Protein AF-A0A7L2WWS3-F1 (afdb_monomer_lite)

Radius of gyration: 19.84 Å; chains: 1; bounding box: 65×28×49 Å

pLDDT: mean 84.3, std 17.63, range [45.5, 98.44]

InterPro domains:
  IPR000159 Ras-associating domain [PF00788] (50-100)
  IPR000159 Ras-associating domain [PS50200] (46-101)
  IPR000299 FERM domain [PS50057] (48-101)
  IPR033614 Ras association domain-containing protein 1-6 [PTHR22738] (3-101)

Structure (mmCIF, N/CA/C/O backbone):
data_AF-A0A7L2WWS3-F1
#
_entry.id   AF-A0A7L2WWS3-F1
#
loop_
_atom_site.group_PDB
_atom_site.id
_atom_site.type_symbol
_atom_site.label_atom_id
_atom_site.label_alt_id
_atom_site.label_comp_id
_atom_site.label_asym_id
_atom_site.label_entity_id
_atom_site.label_seq_id
_atom_site.pdbx_PDB_ins_code
_atom_site.Cartn_x
_atom_site.Cartn_y
_atom_site.Cartn_z
_atom_site.occupancy
_atom_site.B_iso_or_equiv
_atom_site.auth_seq_id
_atom_site.auth_comp_id
_atom_site.auth_asym_id
_atom_site.auth_atom_id
_atom_site.pdbx_PDB_model_num
ATOM 1 N N . VAL A 1 1 ? -12.908 -6.509 14.544 1.00 79.88 1 VAL A N 1
ATOM 2 C CA . VAL A 1 1 ? -11.934 -5.605 15.201 1.00 79.88 1 VAL A CA 1
ATOM 3 C C . VAL A 1 1 ? -11.682 -6.161 16.592 1.00 79.88 1 VAL A C 1
ATOM 5 O O . VAL A 1 1 ? -12.636 -6.647 17.185 1.00 79.88 1 VAL A O 1
ATOM 8 N N . SER A 1 2 ? -10.436 -6.175 17.064 1.00 90.56 2 SER A N 1
ATOM 9 C CA . SER A 1 2 ? -10.053 -6.622 18.410 1.00 90.56 2 SER A CA 1
ATOM 10 C C . SER A 1 2 ? -9.561 -5.425 19.216 1.00 90.56 2 SER A C 1
ATOM 12 O O . SER A 1 2 ? -8.834 -4.596 18.673 1.00 90.56 2 SER A O 1
ATOM 14 N N . GLN A 1 3 ? -9.947 -5.332 20.486 1.00 93.81 3 GLN A N 1
ATOM 15 C CA . GLN A 1 3 ? -9.492 -4.285 21.400 1.00 93.81 3 GLN A CA 1
ATOM 16 C C . GLN A 1 3 ? -8.412 -4.840 22.333 1.00 93.81 3 GLN A C 1
ATOM 18 O O . GLN A 1 3 ? -8.553 -5.932 22.882 1.00 93.81 3 GLN A O 1
ATOM 23 N N . ASN A 1 4 ? -7.331 -4.089 22.500 1.00 91.94 4 ASN A N 1
ATOM 24 C CA . ASN A 1 4 ? -6.222 -4.411 23.388 1.00 91.94 4 ASN A CA 1
ATOM 25 C C . ASN A 1 4 ? -6.430 -3.766 24.770 1.00 91.94 4 ASN A C 1
ATOM 27 O O . ASN A 1 4 ? -7.205 -2.822 24.930 1.00 91.94 4 ASN A O 1
ATOM 31 N N . LYS A 1 5 ? -5.703 -4.255 25.784 1.00 94.31 5 LYS A N 1
ATOM 32 C CA . LYS A 1 5 ? -5.790 -3.754 27.173 1.00 94.31 5 LYS A CA 1
ATOM 33 C C . LYS A 1 5 ? -5.398 -2.277 27.320 1.00 94.31 5 LYS A C 1
ATOM 35 O O . LYS A 1 5 ? -5.842 -1.627 28.256 1.00 94.31 5 LYS A O 1
ATOM 40 N N . ASP A 1 6 ? -4.577 -1.766 26.408 1.00 93.62 6 ASP A N 1
ATOM 41 C CA . ASP A 1 6 ? -4.122 -0.372 26.347 1.00 93.62 6 ASP A CA 1
ATOM 42 C C . ASP A 1 6 ? -5.107 0.560 25.609 1.00 93.62 6 ASP A C 1
ATOM 44 O O . ASP A 1 6 ? -4.806 1.730 25.388 1.00 93.62 6 ASP A O 1
ATOM 48 N N . GLY A 1 7 ? -6.276 0.051 25.200 1.00 92.56 7 GLY A N 1
ATOM 49 C CA . GLY A 1 7 ? -7.280 0.804 24.445 1.00 92.56 7 GLY A CA 1
ATOM 50 C C . GLY A 1 7 ? -6.979 0.931 22.949 1.00 92.56 7 GLY A C 1
ATOM 51 O O . GLY A 1 7 ? -7.780 1.518 22.221 1.00 92.56 7 GLY A O 1
ATOM 52 N N . SER A 1 8 ? -5.866 0.373 22.462 1.00 94.81 8 SER A N 1
ATOM 53 C CA . SER A 1 8 ? -5.607 0.286 21.025 1.00 94.81 8 SER A CA 1
ATOM 54 C C . SER A 1 8 ? -6.479 -0.788 20.370 1.00 94.81 8 SER A C 1
ATOM 56 O O . SER A 1 8 ? -6.929 -1.737 21.015 1.00 94.81 8 SER A O 1
ATOM 58 N N . TYR A 1 9 ? -6.722 -0.647 19.068 1.00 96.88 9 TYR A N 1
ATOM 59 C CA . TYR A 1 9 ? -7.501 -1.616 18.298 1.00 96.88 9 TYR A CA 1
ATOM 60 C C . TYR A 1 9 ? -6.646 -2.233 17.203 1.00 96.88 9 TYR A C 1
ATOM 62 O O . TYR A 1 9 ? -5.772 -1.575 16.638 1.00 96.88 9 TYR A O 1
ATOM 70 N N . THR A 1 10 ? -6.930 -3.482 16.861 1.00 97.12 10 THR A N 1
ATOM 71 C CA . THR A 1 10 ? -6.358 -4.157 15.697 1.00 97.12 10 THR A CA 1
ATOM 72 C C . THR A 1 10 ? -7.456 -4.754 14.829 1.00 97.12 10 THR A C 1
ATOM 74 O O . THR A 1 10 ? -8.577 -5.036 15.270 1.00 97.12 10 THR A O 1
ATOM 77 N N . GLY A 1 11 ? -7.173 -4.920 13.546 1.00 97.06 11 GLY A N 1
ATOM 78 C CA . GLY A 1 11 ? -8.157 -5.445 12.613 1.00 97.06 11 GLY A CA 1
ATOM 79 C C . GLY A 1 11 ? -7.594 -5.647 11.224 1.00 97.06 11 GLY A C 1
ATOM 80 O O . GLY A 1 11 ? -6.419 -5.400 10.969 1.00 97.06 11 GLY A O 1
ATOM 81 N N . PHE A 1 12 ? -8.447 -6.110 10.318 1.00 97.00 12 PHE A N 1
ATOM 82 C CA . PHE A 1 12 ? -8.074 -6.320 8.928 1.00 97.00 12 PHE A CA 1
ATOM 83 C C . PHE A 1 12 ? -8.698 -5.262 8.029 1.00 97.00 12 PHE A C 1
ATOM 85 O O . PHE A 1 12 ? -9.870 -4.929 8.181 1.00 97.00 12 PHE A O 1
ATOM 92 N N . ILE A 1 13 ? -7.924 -4.801 7.050 1.00 96.75 13 ILE A N 1
ATOM 93 C CA . ILE A 1 13 ? -8.421 -4.022 5.914 1.00 96.75 13 ILE A CA 1
ATOM 94 C C . ILE A 1 13 ? -8.134 -4.760 4.609 1.00 96.75 13 ILE A C 1
ATOM 96 O O . ILE A 1 13 ? -7.144 -5.489 4.487 1.00 96.75 13 ILE A O 1
ATOM 100 N N . LYS A 1 14 ? -8.992 -4.546 3.612 1.00 97.06 14 LYS A N 1
ATOM 101 C CA . LYS A 1 14 ? -8.805 -5.024 2.241 1.00 97.06 14 LYS A CA 1
ATOM 102 C C . LYS A 1 14 ? -8.359 -3.854 1.374 1.00 97.06 14 LYS A C 1
ATOM 104 O O . LYS A 1 14 ? -9.126 -2.925 1.155 1.00 97.06 14 LYS A O 1
ATOM 109 N N . VAL A 1 15 ? -7.136 -3.911 0.855 1.00 97.75 15 VAL A N 1
ATOM 110 C CA . VAL A 1 15 ? -6.606 -2.882 -0.047 1.00 97.75 15 VAL A CA 1
ATOM 111 C C . VAL A 1 15 ? -6.570 -3.422 -1.469 1.00 97.75 15 VAL A C 1
ATOM 113 O O . VAL A 1 15 ? -5.930 -4.442 -1.735 1.00 97.75 15 VAL A O 1
ATOM 116 N N . GLN A 1 16 ? -7.250 -2.739 -2.388 1.00 96.50 16 GLN A N 1
ATOM 117 C CA . GLN A 1 16 ? -7.208 -3.035 -3.817 1.00 96.50 16 GLN A CA 1
ATOM 118 C C . GLN A 1 16 ? -6.176 -2.140 -4.508 1.00 96.50 16 GLN A C 1
ATOM 120 O O . GLN A 1 16 ? -6.235 -0.917 -4.410 1.00 96.50 16 GLN A O 1
ATOM 125 N N . LEU A 1 17 ? -5.250 -2.742 -5.250 1.00 95.50 17 LEU A N 1
ATOM 126 C CA . LEU A 1 17 ? -4.222 -2.023 -5.991 1.00 95.50 17 LEU A CA 1
ATOM 127 C C . LEU A 1 17 ? -4.735 -1.727 -7.405 1.00 95.50 17 LEU A C 1
ATOM 129 O O . LEU A 1 17 ? -4.700 -2.583 -8.289 1.00 95.50 17 LEU A O 1
ATOM 133 N N . LYS A 1 18 ? -5.218 -0.498 -7.619 1.00 93.62 18 LYS A N 1
ATOM 134 C CA . LYS A 1 18 ? -5.674 0.008 -8.926 1.00 93.62 18 LYS A CA 1
ATOM 135 C C . LYS A 1 18 ? -4.594 0.868 -9.594 1.00 93.62 18 LYS A C 1
ATOM 137 O O . LYS A 1 18 ? -4.720 2.084 -9.683 1.00 93.62 18 LYS A O 1
ATOM 142 N N . LEU A 1 19 ? -3.514 0.235 -10.051 1.00 92.38 19 LEU A N 1
ATOM 143 C CA . LEU A 1 19 ? -2.412 0.917 -10.739 1.00 92.38 19 LEU A CA 1
ATOM 144 C C . LEU A 1 19 ? -2.547 0.757 -12.259 1.00 92.38 19 LEU A C 1
ATOM 146 O O . LEU A 1 19 ? -2.514 -0.358 -12.769 1.00 92.38 19 LEU A O 1
ATOM 150 N N . VAL A 1 20 ? -2.693 1.870 -12.985 1.00 88.38 20 VAL A N 1
ATOM 151 C CA . VAL A 1 20 ? -2.833 1.880 -14.461 1.00 88.38 20 VAL A CA 1
ATOM 152 C C . VAL A 1 20 ? -1.503 2.066 -15.198 1.00 88.38 20 VAL A C 1
ATOM 154 O O . VAL A 1 20 ? -1.394 1.783 -16.390 1.00 88.38 20 VAL A O 1
ATOM 157 N N . ARG A 1 21 ? -0.477 2.550 -14.494 1.00 92.50 21 ARG A N 1
ATOM 158 C CA . ARG A 1 21 ? 0.885 2.716 -15.012 1.00 92.50 21 ARG A CA 1
ATOM 159 C C . ARG A 1 21 ? 1.753 1.539 -14.562 1.00 92.50 21 ARG A C 1
ATOM 161 O O . ARG A 1 21 ? 1.523 1.014 -13.471 1.00 92.50 21 ARG A O 1
ATOM 168 N N . PRO A 1 22 ? 2.755 1.140 -15.361 1.00 92.81 22 PRO A N 1
ATOM 169 C CA . PRO A 1 22 ? 3.686 0.107 -14.943 1.00 92.81 22 PRO A CA 1
ATOM 170 C C . PRO A 1 22 ? 4.494 0.568 -13.723 1.00 92.81 22 PRO A C 1
ATOM 172 O O . PRO A 1 22 ? 4.820 1.749 -13.577 1.00 92.81 22 PRO A O 1
ATOM 175 N N . VAL A 1 23 ? 4.824 -0.390 -12.866 1.00 94.31 23 VAL A N 1
ATOM 176 C CA . VAL A 1 23 ? 5.655 -0.231 -11.675 1.00 94.31 23 VAL A CA 1
ATOM 177 C C . VAL A 1 23 ? 7.055 -0.774 -11.929 1.00 94.31 23 VAL A C 1
ATOM 179 O O . VAL A 1 23 ? 7.251 -1.705 -12.706 1.00 94.31 23 VAL A O 1
ATOM 182 N N . SER A 1 24 ? 8.046 -0.199 -11.265 1.00 94.25 24 SER A N 1
ATOM 183 C CA . SER A 1 24 ? 9.430 -0.653 -11.301 1.00 94.25 24 SER A CA 1
ATOM 184 C C . SER A 1 24 ? 9.627 -1.748 -10.265 1.00 94.25 24 SER A C 1
ATOM 186 O O . SER A 1 24 ? 9.325 -1.548 -9.090 1.00 94.25 24 SER A O 1
ATOM 188 N N . VAL A 1 25 ? 10.220 -2.863 -10.673 1.00 90.19 25 VAL A N 1
ATOM 189 C CA . VAL A 1 25 ? 10.689 -3.930 -9.775 1.00 90.19 25 VAL A CA 1
ATOM 190 C C . VAL A 1 25 ? 12.195 -4.155 -9.984 1.00 90.19 25 VAL A C 1
ATOM 192 O O . VAL A 1 25 ? 12.743 -3.738 -11.017 1.00 90.19 25 VAL A O 1
ATOM 195 N N . PRO A 1 26 ? 12.909 -4.772 -9.024 1.00 87.88 26 PRO A N 1
ATOM 196 C CA . PRO A 1 26 ? 14.299 -5.167 -9.220 1.00 87.88 26 PRO A CA 1
ATOM 197 C C . PRO A 1 26 ? 14.433 -6.104 -10.423 1.00 87.88 26 PRO A C 1
ATOM 199 O O . PRO A 1 26 ? 13.634 -7.026 -10.576 1.00 87.88 26 PRO A O 1
ATOM 202 N N . ALA A 1 27 ? 15.459 -5.913 -11.254 1.00 81.31 27 ALA A N 1
ATOM 203 C CA . ALA A 1 27 ? 15.767 -6.901 -12.279 1.00 81.31 27 ALA A CA 1
ATOM 204 C C . ALA A 1 27 ? 16.118 -8.235 -11.604 1.00 81.31 27 ALA A C 1
ATOM 206 O O . ALA A 1 27 ? 17.017 -8.296 -10.759 1.00 81.31 27 ALA A O 1
ATOM 207 N N . THR A 1 28 ? 15.434 -9.312 -11.992 1.00 69.00 28 THR A N 1
ATOM 208 C CA . THR A 1 28 ? 15.834 -10.672 -11.625 1.00 69.00 28 THR A CA 1
ATOM 209 C C . THR A 1 28 ? 17.285 -10.871 -12.052 1.00 69.00 28 THR A C 1
ATOM 211 O O . THR A 1 28 ? 17.628 -10.574 -13.203 1.00 69.00 28 THR A O 1
ATOM 214 N N . LYS A 1 29 ? 18.151 -11.334 -11.138 1.00 62.78 29 LYS A N 1
ATOM 215 C CA . LYS A 1 29 ? 19.543 -11.667 -11.469 1.00 62.78 29 LYS A CA 1
ATOM 216 C C . LYS A 1 29 ? 19.506 -12.635 -12.649 1.00 62.78 29 LYS A C 1
ATOM 218 O O . LYS A 1 29 ? 19.041 -13.761 -12.502 1.00 62.78 29 LYS A O 1
ATOM 223 N N . ARG A 1 30 ? 19.937 -12.182 -13.829 1.00 58.69 30 ARG A N 1
ATOM 224 C CA . ARG A 1 30 ? 20.141 -13.088 -14.957 1.00 58.69 30 ARG A CA 1
ATOM 225 C C . ARG A 1 30 ? 21.159 -14.131 -14.499 1.00 58.69 30 ARG A C 1
ATOM 227 O O . ARG A 1 30 ? 22.179 -13.758 -13.917 1.00 58.69 30 ARG A O 1
ATOM 234 N N . VAL A 1 31 ? 20.869 -15.407 -14.749 1.00 55.16 31 VAL A N 1
ATOM 235 C CA . VAL A 1 31 ? 21.899 -16.452 -14.764 1.00 55.16 31 VAL A CA 1
ATOM 236 C C . VAL A 1 31 ? 23.085 -15.925 -15.580 1.00 55.16 31 VAL A C 1
ATOM 238 O O . VAL A 1 31 ? 22.844 -15.305 -16.623 1.00 55.16 31 VAL A O 1
ATOM 241 N N . PRO A 1 32 ? 24.339 -16.078 -15.117 1.00 52.06 32 PRO A N 1
ATOM 242 C CA . PRO A 1 32 ? 25.485 -15.639 -15.893 1.00 52.06 32 PRO A CA 1
ATOM 243 C C . PRO A 1 32 ? 25.461 -16.387 -17.227 1.00 52.06 32 PRO A C 1
ATOM 245 O O . PRO A 1 32 ? 25.693 -17.591 -17.277 1.00 52.06 32 PRO A O 1
ATOM 248 N N . SER A 1 33 ? 25.128 -15.696 -18.314 1.00 54.53 33 SER A N 1
ATOM 249 C CA . SER A 1 33 ? 25.404 -16.210 -19.649 1.00 54.53 33 SER A CA 1
ATOM 250 C C . SER A 1 33 ? 26.920 -16.369 -19.764 1.00 54.53 33 SER A C 1
ATOM 252 O O . SER A 1 33 ? 27.646 -15.451 -19.380 1.00 54.53 33 SER A O 1
ATOM 254 N N . LEU A 1 34 ? 27.383 -17.502 -20.297 1.00 53.47 34 LEU A N 1
ATOM 255 C CA . LEU A 1 34 ? 28.790 -17.926 -20.438 1.00 53.47 34 LEU A CA 1
ATOM 256 C C . LEU A 1 34 ? 29.679 -17.014 -21.319 1.00 53.47 34 LEU A C 1
ATOM 258 O O . LEU A 1 34 ? 30.707 -17.444 -21.824 1.00 53.47 34 LEU A O 1
ATOM 262 N N . GLN A 1 35 ? 29.331 -15.743 -21.504 1.00 52.78 35 GLN A N 1
ATOM 263 C CA . GLN A 1 35 ? 30.135 -14.761 -22.228 1.00 52.78 35 GLN A CA 1
ATOM 264 C C . GLN A 1 35 ? 30.633 -13.685 -21.260 1.00 52.78 35 GLN A C 1
ATOM 266 O O . GLN A 1 35 ? 30.260 -12.514 -21.319 1.00 52.78 35 GLN A O 1
ATOM 271 N N . ALA A 1 36 ? 31.490 -14.109 -20.331 1.00 49.06 36 ALA A N 1
ATOM 272 C CA . ALA A 1 36 ? 32.341 -13.214 -19.562 1.00 49.06 36 ALA A CA 1
ATOM 273 C C . ALA A 1 36 ? 33.491 -12.737 -20.464 1.00 49.06 36 ALA A C 1
ATOM 275 O O . ALA A 1 36 ? 34.586 -13.286 -20.443 1.00 49.06 36 ALA A O 1
ATOM 276 N N . GLY A 1 37 ? 33.225 -11.726 -21.291 1.00 51.22 37 GLY A N 1
ATOM 277 C CA . GLY A 1 37 ? 34.199 -11.194 -22.240 1.00 51.22 37 GLY A CA 1
ATOM 278 C C . GLY A 1 37 ? 34.083 -9.685 -22.405 1.00 51.22 37 GLY A C 1
ATOM 279 O O . GLY A 1 37 ? 33.592 -9.234 -23.432 1.00 51.22 37 GLY A O 1
ATOM 280 N N . ARG A 1 38 ? 34.526 -8.939 -21.379 1.00 46.84 38 ARG A N 1
ATOM 281 C CA . ARG A 1 38 ? 35.092 -7.564 -21.377 1.00 46.84 38 ARG A CA 1
ATOM 282 C C . ARG A 1 38 ? 34.687 -6.807 -20.112 1.00 46.84 38 ARG A C 1
ATOM 284 O O . ARG A 1 38 ? 33.598 -6.252 -19.998 1.00 46.84 38 ARG A O 1
ATOM 291 N N . GLN A 1 39 ? 35.607 -6.800 -19.152 1.00 51.50 39 GLN A N 1
ATOM 292 C CA . GLN A 1 39 ? 35.550 -5.966 -17.958 1.00 51.50 39 GLN A CA 1
ATOM 293 C C . GLN A 1 39 ? 35.880 -4.519 -18.361 1.00 51.50 39 GLN A C 1
ATOM 295 O O . GLN A 1 39 ? 37.037 -4.184 -18.585 1.00 51.50 39 GLN A O 1
ATOM 300 N N . GLY A 1 40 ? 34.851 -3.683 -18.502 1.00 51.28 40 GLY A N 1
ATOM 301 C CA . GLY A 1 40 ? 34.983 -2.223 -18.482 1.00 51.28 40 GLY A CA 1
ATOM 302 C C . GLY A 1 40 ? 34.930 -1.689 -17.042 1.00 51.28 40 GLY A C 1
ATOM 303 O O . GLY A 1 40 ? 34.443 -2.396 -16.152 1.00 51.28 40 GLY A O 1
ATOM 304 N N . PRO A 1 41 ? 35.431 -0.466 -16.784 1.00 45.50 41 PRO A N 1
ATOM 305 C CA . PRO A 1 41 ? 35.594 0.068 -15.436 1.00 45.50 41 PRO A CA 1
ATOM 306 C C . PRO A 1 41 ? 34.251 0.126 -14.704 1.00 45.50 41 PRO A C 1
ATOM 308 O O . PRO A 1 41 ? 33.232 0.562 -15.238 1.00 45.50 41 PRO A O 1
ATOM 311 N N . ARG A 1 42 ? 34.259 -0.376 -13.466 1.00 54.47 42 ARG A N 1
ATOM 312 C CA . ARG A 1 42 ? 33.084 -0.599 -12.620 1.00 54.47 42 ARG A CA 1
ATOM 313 C C . ARG A 1 42 ? 32.452 0.735 -12.220 1.00 54.47 42 ARG A C 1
ATOM 315 O O . ARG A 1 42 ? 32.733 1.266 -11.151 1.00 54.47 42 ARG A O 1
ATOM 322 N N . THR A 1 43 ? 31.546 1.249 -13.046 1.00 47.75 43 THR A N 1
ATOM 323 C CA . THR A 1 43 ? 30.567 2.249 -12.615 1.00 47.75 43 THR A CA 1
ATOM 324 C C . THR A 1 43 ? 29.718 1.610 -11.519 1.00 47.75 43 THR A C 1
ATOM 326 O O . THR A 1 43 ? 29.098 0.568 -11.757 1.00 47.75 43 THR A O 1
ATOM 329 N N . GLN A 1 44 ? 29.732 2.186 -10.314 1.00 49.38 44 GLN A N 1
ATOM 330 C CA . GLN A 1 44 ? 28.909 1.758 -9.182 1.00 49.38 44 GLN A CA 1
ATOM 331 C C . GLN A 1 44 ? 27.492 1.419 -9.658 1.00 49.38 44 GLN A C 1
ATOM 333 O O . GLN A 1 44 ? 26.838 2.214 -10.330 1.00 49.38 44 GLN A O 1
ATOM 338 N N . GLY A 1 45 ? 27.081 0.180 -9.385 1.00 50.47 45 GLY A N 1
ATOM 339 C CA . GLY A 1 45 ? 25.984 -0.486 -10.070 1.00 50.47 45 GLY A CA 1
ATOM 340 C C . GLY A 1 45 ? 24.694 0.322 -10.062 1.00 50.47 45 GLY A C 1
ATOM 341 O O . GLY A 1 45 ? 23.997 0.389 -9.048 1.00 50.47 45 GLY A O 1
ATOM 342 N N . VAL A 1 46 ? 24.327 0.852 -11.231 1.00 53.12 46 VAL A N 1
ATOM 343 C CA . VAL A 1 46 ? 22.949 1.248 -11.504 1.00 53.12 46 VAL A CA 1
ATOM 344 C C . VAL A 1 46 ? 22.115 -0.004 -11.268 1.00 53.12 46 VAL A C 1
ATOM 346 O O . VAL A 1 46 ? 22.213 -0.976 -12.020 1.00 53.12 46 VAL A O 1
ATOM 349 N N . LYS A 1 47 ? 21.351 -0.022 -10.168 1.00 61.97 47 LYS A N 1
ATOM 350 C CA . LYS A 1 47 ? 20.429 -1.114 -9.846 1.00 61.97 47 LYS A CA 1
ATOM 351 C C . LYS A 1 47 ? 19.481 -1.240 -11.031 1.00 61.97 47 LYS A C 1
ATOM 353 O O . LYS A 1 47 ? 18.572 -0.428 -11.178 1.00 61.97 47 LYS A O 1
ATOM 358 N N . ARG A 1 48 ? 19.741 -2.205 -11.916 1.00 71.56 48 ARG A N 1
ATOM 359 C CA . ARG A 1 48 ? 18.950 -2.413 -13.128 1.00 71.56 48 ARG A CA 1
ATOM 360 C C . ARG A 1 48 ? 17.505 -2.652 -12.690 1.00 71.56 48 ARG A C 1
ATOM 362 O O . ARG A 1 48 ? 17.232 -3.560 -11.905 1.00 71.56 48 ARG A O 1
ATOM 369 N N . ARG A 1 49 ? 16.606 -1.779 -13.135 1.00 82.25 49 ARG A N 1
ATOM 370 C CA . ARG A 1 49 ? 15.166 -1.837 -12.871 1.00 82.25 49 ARG A CA 1
ATOM 371 C C . ARG A 1 49 ? 14.451 -2.260 -14.139 1.00 82.25 49 ARG A C 1
ATOM 373 O O . ARG A 1 49 ? 14.882 -1.920 -15.238 1.00 82.25 49 ARG A O 1
ATOM 380 N N . THR A 1 50 ? 13.358 -2.979 -13.970 1.00 83.50 50 THR A N 1
ATOM 381 C CA . THR A 1 50 ? 12.472 -3.402 -15.057 1.00 83.50 50 THR A CA 1
ATOM 382 C C . THR A 1 5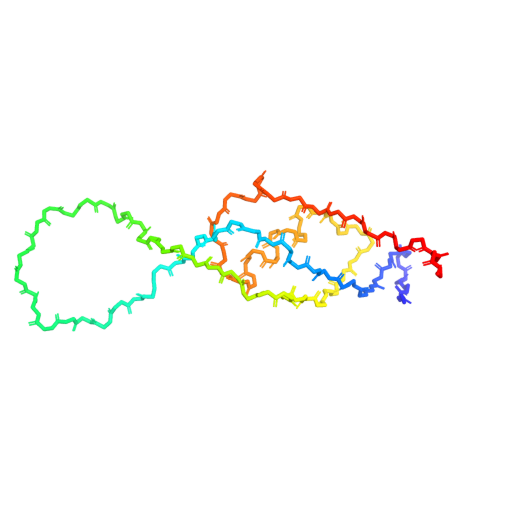0 ? 11.050 -2.981 -14.721 1.00 83.50 50 THR A C 1
ATOM 384 O O . THR A 1 50 ? 10.650 -3.046 -13.558 1.00 83.50 50 THR A O 1
ATOM 387 N N . SER A 1 51 ? 10.301 -2.516 -15.718 1.00 88.94 51 SER A N 1
ATOM 388 C CA . SER A 1 51 ? 8.917 -2.063 -15.565 1.00 88.94 51 SER A CA 1
ATOM 389 C C . SER A 1 51 ? 7.932 -3.204 -15.822 1.00 88.94 51 SER A C 1
ATOM 391 O O . SER A 1 51 ? 8.024 -3.855 -16.861 1.00 88.94 51 SER A O 1
ATOM 393 N N . PHE A 1 52 ? 6.965 -3.405 -14.929 1.00 87.88 52 PHE A N 1
ATOM 394 C CA . PHE A 1 52 ? 5.908 -4.410 -15.051 1.00 87.88 52 PHE A CA 1
ATOM 395 C C . PHE A 1 52 ? 4.539 -3.814 -14.751 1.00 87.88 52 PHE A C 1
ATOM 397 O O . PHE A 1 52 ? 4.402 -2.923 -13.918 1.00 87.88 52 PHE A O 1
ATOM 404 N N . TYR A 1 53 ? 3.506 -4.348 -15.390 1.00 87.94 53 TYR A N 1
ATOM 405 C CA . TYR A 1 53 ? 2.138 -4.122 -14.944 1.00 87.94 53 TYR A CA 1
ATOM 406 C C . TYR A 1 53 ? 1.824 -5.091 -13.810 1.00 87.94 53 TYR A C 1
ATOM 408 O O . TYR A 1 53 ? 2.057 -6.294 -13.929 1.00 87.94 53 TYR A O 1
ATOM 416 N N . LEU A 1 54 ? 1.286 -4.568 -12.712 1.00 88.62 54 LEU A N 1
ATOM 417 C CA . LEU A 1 54 ? 0.718 -5.413 -11.672 1.00 88.62 54 LEU A CA 1
ATOM 418 C C . LEU A 1 54 ? -0.554 -6.091 -12.225 1.00 88.62 54 LEU A C 1
ATOM 420 O O . LEU A 1 54 ? -1.307 -5.429 -12.948 1.00 88.62 54 LEU A O 1
ATOM 424 N N . PRO A 1 55 ? -0.830 -7.371 -11.905 1.00 90.44 55 PRO A N 1
ATOM 425 C CA . PRO A 1 55 ? -2.058 -8.025 -12.339 1.00 90.44 55 PRO A CA 1
ATOM 426 C C . PRO A 1 55 ? -3.303 -7.218 -11.955 1.00 90.44 55 PRO A C 1
ATOM 428 O O . PRO A 1 55 ? -3.425 -6.720 -10.827 1.00 90.44 55 PRO A O 1
ATOM 431 N N . LYS A 1 56 ? -4.243 -7.086 -12.897 1.00 88.38 56 LYS A N 1
ATOM 432 C CA . LYS A 1 56 ? -5.523 -6.416 -12.641 1.00 88.38 56 LYS A CA 1
ATOM 433 C C . LYS A 1 56 ? -6.252 -7.126 -11.499 1.00 88.38 56 LYS A C 1
ATOM 435 O O . LYS A 1 56 ? -6.227 -8.347 -11.405 1.00 88.38 56 LYS A O 1
ATOM 440 N N . GLY A 1 57 ? -6.897 -6.350 -10.631 1.00 90.19 57 GLY A N 1
ATOM 441 C CA . GLY A 1 57 ? -7.626 -6.904 -9.488 1.00 90.19 57 GLY A CA 1
ATOM 442 C C . GLY A 1 57 ? -6.735 -7.379 -8.338 1.00 90.19 57 GLY A C 1
ATOM 443 O O . GLY A 1 57 ? -7.228 -8.073 -7.455 1.00 90.19 57 GLY A O 1
ATOM 444 N N . THR A 1 58 ? -5.452 -6.996 -8.303 1.00 95.50 58 THR A N 1
ATOM 445 C CA . THR A 1 58 ? -4.586 -7.308 -7.159 1.00 95.50 58 THR A CA 1
ATOM 446 C C . THR A 1 58 ? -5.170 -6.727 -5.872 1.00 95.50 58 THR A C 1
ATOM 448 O O . THR A 1 58 ? -5.438 -5.529 -5.769 1.00 95.50 58 THR A O 1
ATOM 451 N N . VAL A 1 59 ? -5.351 -7.589 -4.876 1.00 96.44 59 VAL A N 1
ATOM 452 C CA . VAL A 1 59 ? -5.886 -7.250 -3.558 1.00 96.44 59 VAL A CA 1
ATOM 453 C C . VAL A 1 59 ? -4.957 -7.804 -2.489 1.00 96.44 59 VAL A C 1
ATOM 455 O O . VAL A 1 59 ? -4.402 -8.895 -2.632 1.00 96.44 59 VAL A O 1
ATOM 458 N N . LYS A 1 60 ? -4.819 -7.074 -1.383 1.00 97.25 60 LYS A N 1
ATOM 459 C CA . LYS A 1 60 ? -4.146 -7.572 -0.190 1.00 97.25 60 LYS A CA 1
ATOM 460 C C . LYS A 1 60 ? -4.980 -7.322 1.059 1.00 97.25 60 LYS A C 1
ATOM 462 O O . LYS A 1 60 ? -5.466 -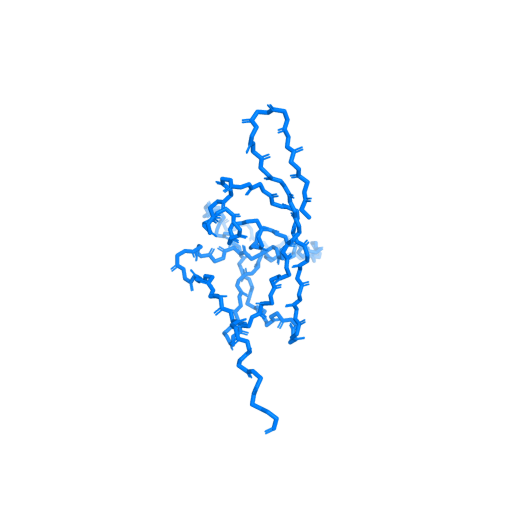6.217 1.276 1.00 97.25 60 LYS A O 1
ATOM 467 N N . HIS A 1 61 ? -5.111 -8.355 1.888 1.00 97.56 61 HIS A N 1
ATOM 468 C CA . HIS A 1 61 ? -5.619 -8.220 3.250 1.00 97.56 61 HIS A CA 1
ATOM 469 C C . HIS A 1 61 ? -4.445 -7.897 4.173 1.00 97.56 61 HIS A C 1
ATOM 471 O O . HIS A 1 61 ? -3.429 -8.602 4.152 1.00 97.56 61 HIS A O 1
AT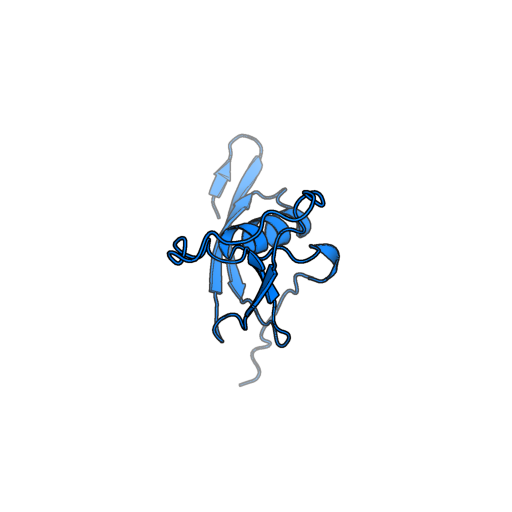OM 477 N N . LEU A 1 62 ? -4.569 -6.810 4.927 1.00 97.69 62 LEU A N 1
ATOM 478 C CA . LEU A 1 62 ? -3.553 -6.332 5.857 1.00 97.69 62 LEU A CA 1
ATOM 479 C C . LEU A 1 62 ? -4.123 -6.348 7.265 1.00 97.69 62 LEU A C 1
ATOM 481 O O . LEU A 1 62 ? -5.218 -5.836 7.478 1.00 97.69 62 LEU A O 1
ATOM 485 N N . HIS A 1 63 ? -3.370 -6.914 8.203 1.00 96.94 63 HIS A N 1
ATOM 486 C CA . HIS A 1 63 ? -3.609 -6.708 9.624 1.00 96.94 63 HIS A CA 1
ATOM 487 C C . HIS A 1 63 ? -2.992 -5.362 10.015 1.00 96.94 63 HIS A C 1
ATOM 489 O O . HIS A 1 63 ? -1.817 -5.128 9.724 1.00 96.94 63 HIS A O 1
ATOM 495 N N . ILE A 1 64 ? -3.782 -4.482 10.617 1.00 97.50 64 ILE A N 1
ATOM 496 C CA . ILE A 1 64 ? -3.385 -3.125 10.993 1.00 97.50 64 ILE A CA 1
ATOM 497 C C . ILE A 1 64 ? -3.707 -2.853 12.460 1.00 97.50 64 ILE A C 1
ATOM 499 O O . ILE A 1 64 ? -4.523 -3.545 13.074 1.00 97.50 64 ILE A O 1
ATOM 503 N N . LEU A 1 65 ? -3.067 -1.819 12.994 1.00 96.75 65 LEU A N 1
ATOM 504 C CA . LEU A 1 65 ? -3.332 -1.258 14.310 1.00 96.75 65 LEU A CA 1
ATOM 505 C C . LEU A 1 65 ? -4.057 0.082 14.155 1.00 96.75 65 LEU A C 1
ATOM 507 O O . LEU A 1 65 ? -3.989 0.721 13.105 1.00 96.75 65 LEU A O 1
ATOM 511 N N . SER A 1 66 ? -4.701 0.546 15.222 1.00 96.31 66 SER A N 1
ATOM 512 C CA . SER A 1 66 ? -5.420 1.825 15.253 1.00 96.31 66 SER A CA 1
ATOM 513 C C . SER A 1 66 ? -4.537 3.038 14.939 1.00 96.31 66 SER A C 1
ATOM 515 O O . SER A 1 66 ? -5.047 4.054 14.485 1.00 96.31 66 SER A O 1
ATOM 517 N N . HIS A 1 67 ? -3.221 2.935 15.141 1.00 96.31 67 HIS A N 1
ATOM 518 C CA . HIS A 1 67 ? -2.248 3.987 14.831 1.00 96.31 67 HIS A CA 1
ATOM 519 C C . HIS A 1 67 ? -1.481 3.757 13.515 1.00 96.31 67 HIS A C 1
ATOM 521 O O . HIS A 1 67 ? -0.548 4.501 13.218 1.00 96.31 67 HIS A O 1
ATOM 527 N N . THR A 1 68 ? -1.827 2.733 12.723 1.00 97.81 68 THR A N 1
ATOM 528 C CA . THR A 1 68 ? -1.176 2.490 11.427 1.00 97.81 68 THR A CA 1
ATOM 529 C C . THR A 1 68 ? -1.491 3.627 10.455 1.00 97.81 68 THR A C 1
ATOM 531 O O . THR A 1 68 ? -2.648 3.856 10.106 1.00 97.81 68 THR A O 1
ATOM 534 N N . ARG A 1 69 ? -0.460 4.325 9.968 1.00 98.00 69 ARG A N 1
ATOM 535 C CA . ARG A 1 69 ? -0.629 5.445 9.029 1.00 98.00 69 ARG A CA 1
ATOM 536 C C . ARG A 1 69 ? -0.740 4.968 7.582 1.00 98.00 69 ARG A C 1
ATOM 538 O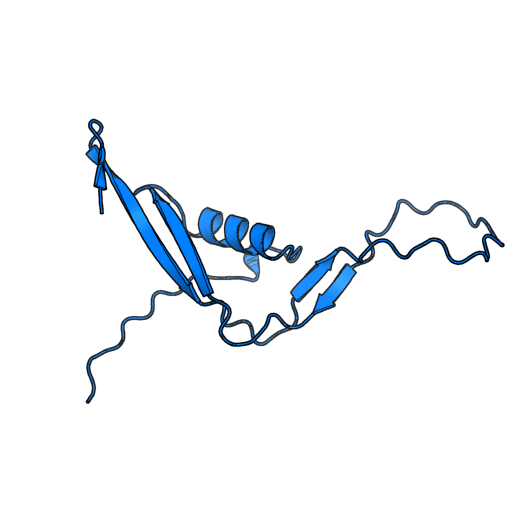 O . ARG A 1 69 ? -0.211 3.923 7.203 1.00 98.00 69 ARG A O 1
ATOM 545 N N . ALA A 1 70 ? -1.342 5.796 6.728 1.00 98.19 70 ALA A N 1
ATOM 546 C CA . ALA A 1 70 ? -1.469 5.506 5.297 1.00 98.19 70 ALA A CA 1
ATOM 547 C C . ALA A 1 70 ? -0.108 5.301 4.603 1.00 98.19 70 ALA A C 1
ATOM 549 O O . ALA A 1 70 ? 0.018 4.436 3.738 1.00 98.19 70 ALA A O 1
ATOM 550 N N . SER A 1 71 ? 0.927 6.046 5.009 1.00 98.12 71 SER A N 1
ATOM 551 C CA . SER A 1 71 ? 2.293 5.873 4.498 1.00 98.12 71 SER A CA 1
ATOM 552 C C . SER A 1 71 ? 2.843 4.477 4.790 1.00 98.12 71 SER A C 1
ATOM 554 O O . SER A 1 71 ? 3.421 3.848 3.910 1.00 98.12 71 SER A O 1
ATOM 556 N N . GLU A 1 72 ? 2.596 3.953 5.991 1.00 98.38 72 GLU A N 1
ATOM 557 C CA . GLU A 1 72 ? 3.042 2.618 6.399 1.00 98.38 72 GLU A CA 1
ATOM 558 C C . GLU A 1 72 ? 2.335 1.529 5.591 1.00 98.38 72 GLU A C 1
ATOM 560 O O . GLU A 1 72 ? 2.969 0.560 5.170 1.00 98.38 72 GLU A O 1
ATOM 565 N N . VAL A 1 73 ? 1.043 1.721 5.304 1.00 98.44 73 VAL A N 1
ATOM 566 C CA . VAL A 1 73 ? 0.268 0.843 4.415 1.00 98.44 73 VAL A CA 1
ATOM 567 C C . VAL A 1 73 ? 0.853 0.845 3.002 1.00 98.44 73 VAL A C 1
ATOM 569 O O . VAL A 1 73 ? 1.093 -0.226 2.441 1.00 98.44 73 VAL A O 1
ATOM 572 N N . ILE A 1 74 ? 1.128 2.024 2.435 1.00 98.38 74 ILE A N 1
ATOM 573 C CA . ILE A 1 74 ? 1.741 2.161 1.107 1.00 98.38 74 ILE A CA 1
ATOM 574 C C . ILE A 1 74 ? 3.103 1.461 1.084 1.00 98.38 74 ILE A C 1
ATOM 576 O O . ILE A 1 74 ? 3.324 0.583 0.250 1.00 98.38 74 ILE A O 1
ATOM 580 N N . ASP A 1 75 ? 3.989 1.766 2.031 1.00 98.19 75 ASP A N 1
ATOM 581 C CA . ASP A 1 75 ? 5.328 1.178 2.086 1.00 98.19 75 ASP A CA 1
ATOM 582 C C . ASP A 1 75 ? 5.285 -0.345 2.249 1.00 98.19 75 ASP A C 1
ATOM 584 O O . ASP A 1 75 ? 6.098 -1.059 1.655 1.00 98.19 75 ASP A O 1
ATOM 588 N N . ALA A 1 76 ? 4.364 -0.866 3.063 1.00 98.06 76 ALA A N 1
ATOM 589 C CA . ALA A 1 76 ? 4.187 -2.303 3.250 1.00 98.06 76 ALA A CA 1
ATOM 590 C C . ALA A 1 76 ? 3.710 -2.990 1.962 1.00 98.06 76 ALA A C 1
ATOM 592 O O . ALA A 1 76 ? 4.220 -4.055 1.605 1.00 98.06 76 ALA A O 1
ATOM 593 N N . LEU A 1 77 ? 2.775 -2.376 1.231 1.00 98.00 77 LEU A N 1
ATOM 594 C CA . LEU A 1 77 ? 2.271 -2.904 -0.039 1.00 98.00 77 LEU A CA 1
ATOM 595 C C . LEU A 1 77 ? 3.340 -2.882 -1.132 1.00 98.00 77 LEU A C 1
ATOM 597 O O . LEU A 1 77 ? 3.545 -3.900 -1.793 1.00 98.00 77 LEU A O 1
ATOM 601 N N . LEU A 1 78 ? 4.062 -1.770 -1.292 1.00 96.62 78 LEU A N 1
ATOM 602 C CA . LEU A 1 78 ? 5.143 -1.672 -2.276 1.00 96.62 78 LEU A CA 1
ATOM 603 C C . LEU A 1 78 ? 6.217 -2.731 -2.009 1.00 96.62 78 LEU A C 1
ATOM 605 O O . LEU A 1 78 ? 6.591 -3.467 -2.921 1.00 96.62 78 LEU A O 1
ATOM 609 N N . ARG A 1 79 ? 6.626 -2.909 -0.745 1.00 96.31 79 ARG A N 1
ATOM 610 C CA . ARG A 1 79 ? 7.545 -3.986 -0.344 1.00 96.31 79 ARG A CA 1
ATOM 611 C C . ARG A 1 79 ? 6.984 -5.373 -0.649 1.00 96.31 79 ARG A C 1
ATOM 613 O O . ARG A 1 79 ? 7.697 -6.202 -1.211 1.00 96.31 79 ARG A O 1
ATOM 620 N N . LYS A 1 80 ? 5.709 -5.630 -0.333 1.00 96.06 80 LYS A N 1
ATOM 621 C CA . LYS A 1 80 ? 5.067 -6.937 -0.549 1.00 96.06 80 LYS A CA 1
ATOM 622 C C . LYS A 1 80 ? 5.055 -7.355 -2.019 1.00 96.06 80 LYS A C 1
ATOM 624 O O . LYS A 1 80 ? 5.210 -8.542 -2.299 1.00 96.06 80 LYS A O 1
ATOM 629 N N . PHE A 1 81 ? 4.880 -6.400 -2.928 1.00 93.62 81 PHE A N 1
ATOM 630 C CA . PHE A 1 81 ? 4.883 -6.633 -4.374 1.00 93.62 81 PHE A CA 1
ATOM 631 C C . PHE A 1 81 ? 6.225 -6.296 -5.033 1.00 93.62 81 PHE A C 1
ATOM 633 O O . PHE A 1 81 ? 6.314 -6.240 -6.257 1.00 93.62 81 PHE A O 1
ATOM 640 N N . THR A 1 82 ? 7.286 -6.096 -4.243 1.00 93.62 82 THR A N 1
ATOM 641 C CA . THR A 1 82 ? 8.647 -5.781 -4.715 1.00 93.62 82 THR A CA 1
ATOM 642 C C . THR A 1 82 ? 8.729 -4.546 -5.621 1.00 93.62 82 THR A C 1
ATOM 644 O O . THR A 1 82 ? 9.629 -4.424 -6.448 1.00 93.62 82 THR A O 1
ATOM 647 N N . VAL A 1 83 ? 7.799 -3.605 -5.459 1.00 93.81 83 VAL A N 1
ATOM 648 C CA . VAL A 1 83 ? 7.795 -2.334 -6.178 1.00 93.81 83 VAL A CA 1
ATOM 649 C C . VAL A 1 83 ? 8.808 -1.393 -5.537 1.00 93.81 83 VAL A C 1
ATOM 651 O O . VAL A 1 83 ? 8.796 -1.177 -4.329 1.00 93.81 83 VAL A O 1
ATOM 654 N N . VAL A 1 84 ? 9.686 -0.821 -6.357 1.00 93.81 84 VAL A N 1
ATOM 655 C CA . VAL A 1 84 ? 10.787 0.055 -5.919 1.00 93.81 84 VAL A CA 1
ATOM 656 C C . VAL A 1 84 ? 10.590 1.521 -6.321 1.00 93.81 84 VAL A C 1
ATOM 658 O O . VAL A 1 84 ? 11.512 2.332 -6.216 1.00 93.81 84 VAL A O 1
ATOM 661 N N . ASP A 1 85 ? 9.407 1.878 -6.814 1.00 94.81 85 ASP A N 1
ATOM 662 C CA . ASP A 1 85 ? 9.014 3.265 -7.063 1.00 94.81 85 ASP A CA 1
ATOM 663 C C . ASP A 1 85 ? 9.013 4.111 -5.783 1.00 94.81 85 ASP A C 1
ATOM 665 O O . ASP A 1 85 ? 8.962 3.601 -4.667 1.00 94.81 85 ASP A O 1
ATOM 669 N N . ASN A 1 86 ? 9.056 5.433 -5.958 1.00 96.25 86 ASN A N 1
ATOM 670 C CA . ASN A 1 86 ? 8.932 6.372 -4.849 1.00 96.25 86 ASN A CA 1
ATOM 671 C C . ASN A 1 86 ? 7.528 6.250 -4.213 1.00 96.25 86 ASN A C 1
ATOM 673 O O . ASN A 1 86 ? 6.551 6.468 -4.938 1.00 96.25 86 ASN A O 1
ATOM 677 N N . PRO A 1 87 ? 7.404 5.982 -2.896 1.00 97.50 87 PRO A N 1
ATOM 678 C CA . PRO A 1 87 ? 6.115 5.881 -2.206 1.00 97.50 87 PRO A CA 1
ATOM 679 C C . PRO A 1 87 ? 5.212 7.102 -2.394 1.00 97.50 87 PRO A C 1
ATOM 681 O O . PRO A 1 87 ? 3.998 6.959 -2.489 1.00 97.50 87 PRO 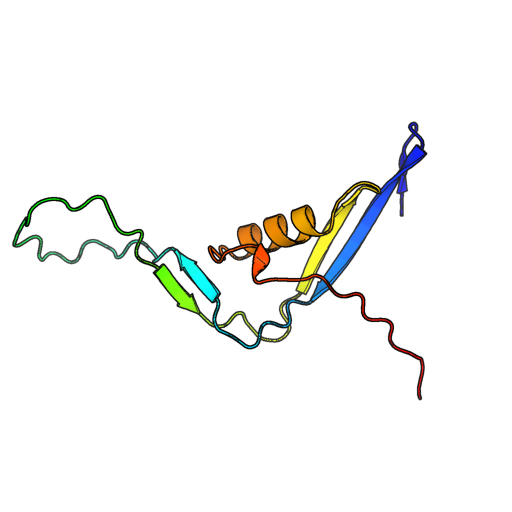A O 1
ATOM 684 N N . ARG A 1 88 ? 5.795 8.298 -2.561 1.00 97.00 88 ARG A N 1
ATOM 685 C CA . ARG A 1 88 ? 5.047 9.548 -2.790 1.00 97.00 88 ARG A CA 1
ATOM 686 C C . ARG A 1 88 ? 4.342 9.625 -4.150 1.00 97.00 88 ARG A C 1
ATOM 688 O O . ARG A 1 88 ? 3.593 10.563 -4.383 1.00 97.00 88 ARG A O 1
ATOM 695 N N . LYS A 1 89 ? 4.574 8.665 -5.054 1.00 96.44 89 LYS A N 1
ATOM 696 C CA . LYS A 1 89 ? 3.802 8.510 -6.301 1.00 96.44 89 LYS A CA 1
ATOM 697 C C . LYS A 1 89 ? 2.469 7.786 -6.088 1.00 96.44 89 LYS A C 1
ATOM 699 O O . LYS A 1 89 ? 1.702 7.654 -7.038 1.00 96.44 89 LYS A O 1
ATOM 704 N N . PHE A 1 90 ? 2.225 7.271 -4.886 1.00 97.56 90 PHE A N 1
ATOM 705 C CA . PHE A 1 90 ? 1.046 6.491 -4.545 1.00 97.56 90 PHE A CA 1
ATOM 706 C C . PHE A 1 90 ? 0.233 7.210 -3.474 1.00 97.56 90 PHE A C 1
ATOM 708 O O . PHE A 1 90 ? 0.766 7.967 -2.665 1.00 97.56 90 PHE A O 1
ATOM 715 N N . ALA A 1 91 ? -1.064 6.932 -3.465 1.00 97.50 91 ALA A N 1
ATOM 716 C CA . ALA A 1 91 ? -1.997 7.421 -2.468 1.00 97.50 91 ALA A CA 1
ATOM 717 C C . ALA A 1 91 ? -2.974 6.299 -2.109 1.00 97.50 91 ALA A C 1
ATOM 719 O O . ALA A 1 91 ? -3.243 5.409 -2.922 1.00 97.50 91 ALA A O 1
ATOM 720 N N . LEU A 1 92 ? -3.479 6.342 -0.880 1.00 97.81 92 LEU A N 1
ATOM 721 C CA . LEU A 1 92 ? -4.532 5.455 -0.412 1.00 97.81 92 LEU A CA 1
ATOM 722 C C . LEU A 1 92 ? -5.850 6.225 -0.459 1.00 97.81 92 LEU A C 1
ATOM 724 O O . LEU A 1 92 ? -5.929 7.335 0.059 1.00 97.81 92 LEU A O 1
ATOM 728 N N . PHE A 1 93 ? -6.860 5.630 -1.084 1.00 96.62 93 PHE A N 1
ATOM 729 C CA . PHE A 1 93 ? -8.201 6.195 -1.160 1.00 96.62 93 PHE A CA 1
ATOM 730 C C . PHE A 1 93 ? -9.172 5.258 -0.462 1.00 96.62 93 PHE A C 1
ATOM 732 O O . PHE A 1 93 ? -9.105 4.038 -0.642 1.00 96.62 93 PHE A O 1
ATOM 739 N N . GLU A 1 94 ? -10.081 5.838 0.306 1.00 95.00 94 GLU A N 1
ATOM 740 C CA . GLU A 1 94 ? -11.265 5.137 0.770 1.00 95.00 94 GLU A CA 1
ATOM 741 C C . GLU A 1 94 ? -12.282 5.073 -0.374 1.00 95.00 94 GLU A C 1
ATOM 743 O O . GLU A 1 94 ? -12.470 6.038 -1.115 1.00 95.00 94 GLU A O 1
ATOM 748 N N . ARG A 1 95 ? -12.922 3.915 -0.540 1.00 90.56 95 ARG A N 1
ATOM 749 C CA . ARG A 1 95 ? -14.038 3.745 -1.466 1.00 90.56 95 ARG A CA 1
ATOM 750 C C . ARG A 1 95 ? -15.245 3.286 -0.669 1.00 90.56 95 ARG A C 1
ATOM 752 O O . ARG A 1 95 ? -15.30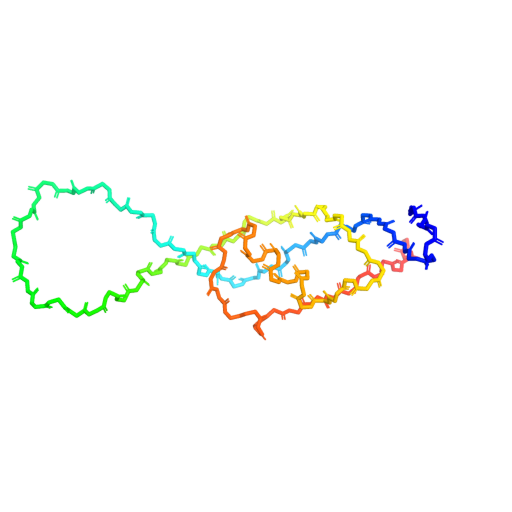9 2.122 -0.287 1.00 90.56 95 ARG A O 1
ATOM 759 N N . SER A 1 96 ? -16.190 4.190 -0.476 1.00 88.31 96 SER A N 1
ATOM 760 C CA . SER A 1 96 ? -17.535 3.869 -0.014 1.00 88.31 96 SER A CA 1
ATOM 761 C C . SER A 1 96 ? -18.380 3.603 -1.259 1.00 88.31 96 SER A C 1
ATOM 763 O O . SER A 1 96 ? -18.488 4.467 -2.129 1.00 88.31 96 SER A O 1
ATOM 765 N N . GLU A 1 97 ? -18.918 2.396 -1.408 1.00 82.19 97 GLU A N 1
ATOM 766 C CA . GLU A 1 97 ? -19.991 2.182 -2.379 1.00 82.19 97 GLU A CA 1
ATOM 767 C C . GLU A 1 97 ? -21.245 2.790 -1.744 1.00 82.19 97 GLU A C 1
ATOM 769 O O . GLU A 1 97 ? -21.629 2.401 -0.644 1.00 82.19 97 GLU A O 1
ATOM 774 N N . LYS A 1 98 ? -21.813 3.829 -2.367 1.00 69.56 98 LYS A N 1
ATOM 775 C CA . LYS A 1 98 ? -23.200 4.180 -2.070 1.00 69.56 98 LYS A CA 1
ATOM 776 C C . LYS A 1 98 ? -24.027 3.028 -2.620 1.00 69.56 98 LYS A C 1
ATOM 778 O O . LYS A 1 98 ? -23.786 2.625 -3.758 1.00 69.56 98 LYS A O 1
ATOM 783 N N . ASP A 1 99 ? -24.941 2.503 -1.818 1.00 60.31 99 ASP A N 1
ATOM 784 C CA . ASP A 1 99 ? -25.971 1.581 -2.286 1.00 60.31 99 ASP A CA 1
ATOM 785 C C . ASP A 1 99 ? -26.875 2.329 -3.285 1.00 60.31 99 ASP A C 1
ATOM 787 O O . ASP A 1 99 ? -27.940 2.826 -2.936 1.00 60.31 99 ASP A O 1
ATOM 791 N N . GLU A 1 100 ? -26.417 2.493 -4.523 1.00 55.50 100 GLU A N 1
ATOM 792 C CA . GLU A 1 100 ? -27.264 2.835 -5.662 1.00 55.50 100 GLU A CA 1
ATOM 793 C C . GLU A 1 100 ? -27.505 1.525 -6.413 1.00 55.50 100 GLU A C 1
ATOM 795 O O . GLU A 1 100 ? -26.657 1.061 -7.180 1.00 55.50 100 GLU A O 1
ATOM 800 N N . GLN A 1 101 ? -28.629 0.895 -6.054 1.00 45.81 101 GLN A N 1
ATOM 801 C CA . GLN A 1 101 ? -29.260 -0.216 -6.772 1.00 45.81 101 GLN A CA 1
ATOM 802 C C . GLN A 1 101 ? -29.528 0.136 -8.236 1.00 45.81 101 GLN A C 1
ATOM 804 O O . GLN A 1 101 ? -29.906 1.299 -8.506 1.00 45.81 101 GLN A O 1
#

Sequence (101 aa):
VSQNKDGSYTGFIKVQLKLVRPVSVPATKRVPSLQAGRQGPRTQGVKRRTSFYLPKGTVKHLHILSHTRASEVIDALLRKFTVVDNPRKFALFERSEKDEQ

Foldseek 3Di:
DDADPVRKDKDKDKAWDPDPFWFKAQPDPPDPDPPPDDDDPDDPDPRDIDTDDDDHRDMDIDIDMPPDDQLNVLVVVCVVVRGPDDSVVDGGDDDDDDPPD

Organism: Pandion haliaetus (NCBI:txid56262)

Secondary structure (DSSP, 8-state):
-EE-TTS-EEEEEEEE----SPEEEEPP-----S--------------EEEEPPPTT-EEEEEEETT--HHHHHHHHHHHTT--S-GGG------PPP---